Protein AF-A0A368G920-F1 (afdb_monomer_lite)

Structure (mmCIF, N/CA/C/O backbone):
data_AF-A0A368G920-F1
#
_entry.id   AF-A0A368G920-F1
#
loop_
_atom_site.group_PDB
_atom_site.id
_atom_site.type_symbol
_atom_site.label_atom_id
_atom_site.label_alt_id
_atom_site.label_comp_id
_atom_site.label_asym_id
_atom_site.label_entity_id
_atom_site.label_seq_id
_atom_site.pdbx_PDB_ins_code
_atom_site.Cartn_x
_atom_site.Cartn_y
_atom_site.Cartn_z
_atom_site.occupancy
_atom_site.B_iso_or_equiv
_atom_site.auth_seq_id
_atom_site.auth_comp_id
_atom_site.auth_asym_id
_atom_site.auth_atom_id
_atom_site.pdbx_PDB_model_num
ATOM 1 N N . MET A 1 1 ? 1.034 -0.469 33.931 1.00 54.22 1 MET A N 1
ATOM 2 C CA . MET A 1 1 ? 0.124 0.550 34.509 1.00 54.22 1 MET A CA 1
ATOM 3 C C . MET A 1 1 ? -1.352 0.290 34.197 1.00 54.22 1 MET A C 1
ATOM 5 O O . MET A 1 1 ? -2.114 0.148 35.140 1.00 54.22 1 MET A O 1
ATOM 9 N N . TYR A 1 2 ? -1.775 0.146 32.936 1.00 62.22 2 TYR A N 1
ATOM 10 C CA . TYR A 1 2 ? -3.206 0.020 32.579 1.00 62.22 2 TYR A CA 1
ATOM 11 C C . TYR A 1 2 ? -3.933 -1.225 33.123 1.00 62.22 2 TYR A C 1
ATOM 13 O O . TYR A 1 2 ? -5.030 -1.113 33.656 1.00 62.22 2 TYR A O 1
ATOM 21 N N . VAL A 1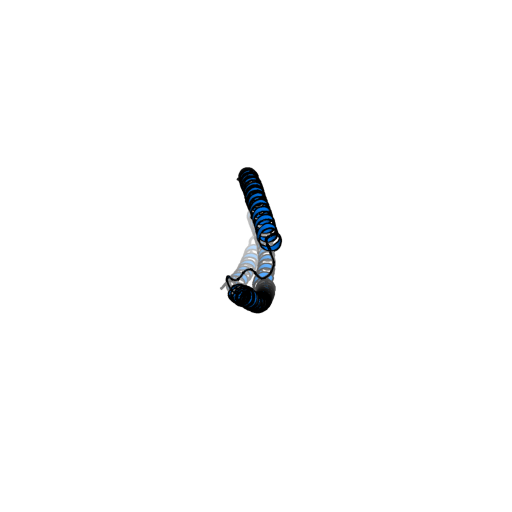 3 ? -3.306 -2.406 33.076 1.00 65.81 3 VAL A N 1
ATOM 22 C CA . VAL A 1 3 ? -3.896 -3.644 33.636 1.00 65.81 3 VAL A CA 1
ATOM 23 C C . VAL A 1 3 ? -4.128 -3.530 35.150 1.00 65.81 3 VAL A C 1
ATOM 25 O O . VAL A 1 3 ? -5.088 -4.082 35.682 1.00 65.81 3 VAL A O 1
ATOM 28 N N . ALA A 1 4 ? -3.277 -2.771 35.846 1.00 73.75 4 ALA A N 1
ATOM 29 C CA . ALA A 1 4 ? -3.444 -2.501 37.270 1.00 73.75 4 ALA A CA 1
ATOM 30 C C . ALA A 1 4 ? -4.616 -1.539 37.532 1.00 73.75 4 ALA A C 1
ATOM 32 O O . ALA A 1 4 ? -5.365 -1.752 38.480 1.00 73.75 4 ALA A O 1
ATOM 33 N N . ALA A 1 5 ? -4.824 -0.540 36.666 1.00 75.81 5 ALA A N 1
ATOM 34 C CA . ALA A 1 5 ? -5.969 0.367 36.749 1.00 75.81 5 ALA A CA 1
ATOM 35 C C . ALA A 1 5 ? -7.306 -0.362 36.522 1.00 75.81 5 ALA A C 1
ATOM 37 O O . ALA A 1 5 ? -8.241 -0.146 37.284 1.00 75.81 5 ALA A O 1
ATOM 38 N N . MET A 1 6 ? -7.376 -1.287 35.556 1.00 74.44 6 MET A N 1
ATOM 39 C CA . MET A 1 6 ? -8.576 -2.099 35.283 1.00 74.44 6 MET A CA 1
ATOM 40 C C . MET A 1 6 ? -8.953 -2.998 36.469 1.00 74.44 6 MET A C 1
ATOM 42 O O . MET A 1 6 ? -10.108 -3.062 36.890 1.00 74.44 6 MET A O 1
ATOM 46 N N . ARG A 1 7 ? -7.950 -3.674 37.050 1.00 80.62 7 ARG A N 1
ATOM 47 C CA . ARG A 1 7 ? -8.145 -4.518 38.238 1.00 80.62 7 ARG A CA 1
ATOM 48 C C . ARG A 1 7 ? -8.615 -3.701 39.434 1.00 80.62 7 ARG A C 1
ATOM 50 O O . ARG A 1 7 ? -9.492 -4.158 40.160 1.00 80.62 7 ARG A O 1
ATOM 57 N N . ARG A 1 8 ? -8.064 -2.497 39.607 1.00 84.25 8 ARG A N 1
ATOM 58 C CA . ARG A 1 8 ? -8.489 -1.565 40.651 1.00 84.25 8 ARG A CA 1
ATOM 59 C C . ARG A 1 8 ? -9.937 -1.127 40.440 1.00 84.25 8 ARG A C 1
ATOM 61 O O . ARG A 1 8 ? -10.734 -1.286 41.344 1.00 84.25 8 ARG A O 1
ATOM 68 N N . LEU A 1 9 ? -10.316 -0.742 39.222 1.00 84.56 9 LEU A N 1
ATOM 69 C CA . LEU A 1 9 ? -11.696 -0.357 38.903 1.00 84.56 9 LEU A CA 1
ATOM 70 C C . LEU A 1 9 ? -12.705 -1.490 39.144 1.00 84.56 9 LEU A C 1
ATOM 72 O O . LEU A 1 9 ? -13.804 -1.254 39.641 1.00 84.56 9 LEU A O 1
ATOM 76 N N . THR A 1 10 ? -12.329 -2.730 38.824 1.00 86.56 10 THR A N 1
ATOM 77 C CA . THR A 1 10 ? -13.165 -3.912 39.088 1.00 86.56 10 THR A CA 1
ATOM 78 C C . THR A 1 10 ? -13.333 -4.159 40.589 1.00 86.56 10 THR A C 1
ATOM 80 O O . THR A 1 10 ? -14.425 -4.509 41.044 1.00 86.56 10 THR A O 1
ATOM 83 N N . HIS A 1 11 ? -12.257 -3.977 41.356 1.00 89.94 11 HIS A N 1
ATOM 84 C CA . HIS A 1 11 ? -12.264 -4.096 42.810 1.00 89.94 11 HIS A CA 1
ATOM 85 C C . HIS A 1 11 ? -13.124 -3.002 43.456 1.00 89.94 11 HIS A C 1
ATOM 87 O O . HIS A 1 11 ? -14.075 -3.328 44.163 1.00 89.94 11 HIS A O 1
ATOM 93 N N . ASP A 1 12 ? -12.877 -1.739 43.104 1.00 90.00 12 ASP A N 1
ATOM 94 C CA . ASP A 1 12 ? -13.600 -0.569 43.606 1.00 90.00 12 ASP A CA 1
ATOM 95 C C . ASP A 1 12 ? -15.105 -0.686 43.302 1.00 90.00 12 ASP A C 1
ATOM 97 O O . ASP A 1 12 ? -15.947 -0.458 44.166 1.00 90.00 12 ASP A O 1
ATOM 101 N N . ARG A 1 13 ? -15.482 -1.143 42.096 1.00 90.19 13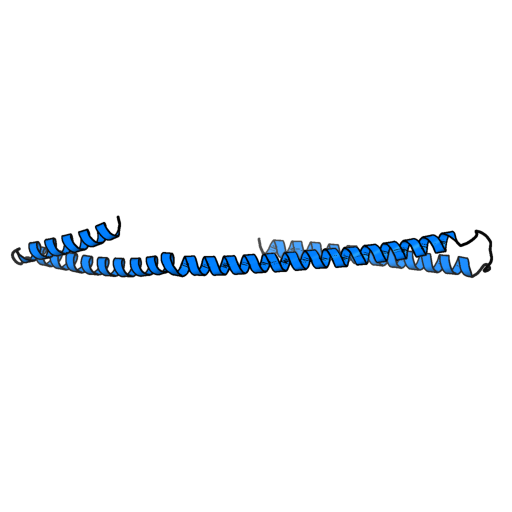 ARG A N 1
ATOM 102 C CA . ARG A 1 13 ? -16.894 -1.368 41.732 1.00 90.19 13 ARG A CA 1
ATOM 103 C C . ARG A 1 13 ? -17.558 -2.421 42.616 1.00 90.19 13 ARG A C 1
ATOM 105 O O . ARG A 1 13 ? -18.731 -2.284 42.962 1.00 90.19 13 ARG A O 1
ATOM 112 N N . ARG A 1 14 ? -16.838 -3.496 42.947 1.00 90.62 14 ARG A N 1
ATOM 113 C CA . ARG A 1 14 ? -17.353 -4.570 43.805 1.00 90.62 14 ARG A CA 1
ATOM 114 C C . ARG A 1 14 ? -17.546 -4.077 45.235 1.00 90.62 14 ARG A C 1
ATOM 116 O O . ARG A 1 14 ? -18.574 -4.386 45.830 1.00 90.62 14 ARG A O 1
ATOM 123 N N . GLU A 1 15 ? -16.598 -3.304 45.749 1.00 93.56 15 GLU A N 1
ATOM 124 C CA . GLU A 1 15 ? -16.675 -2.706 47.081 1.00 93.56 15 GLU A CA 1
ATOM 125 C C . GLU A 1 15 ? -17.844 -1.714 47.181 1.00 93.56 15 GLU A C 1
ATOM 127 O O . GLU A 1 15 ? -18.691 -1.843 48.063 1.00 93.56 15 GLU A O 1
ATOM 132 N N . ILE A 1 16 ? -17.981 -0.8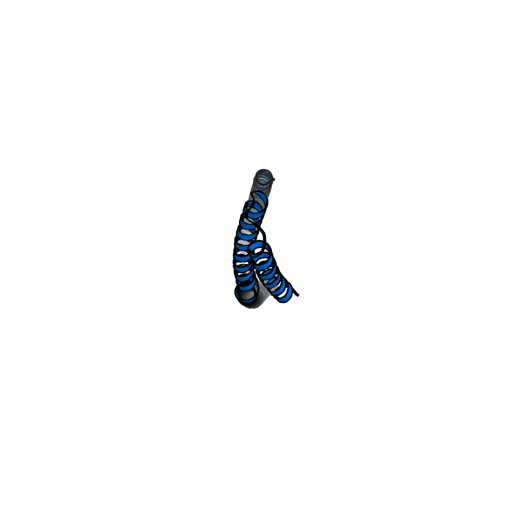11 46.205 1.00 92.06 16 ILE A N 1
ATOM 133 C CA . ILE A 1 16 ? -19.098 0.145 46.126 1.00 92.06 16 ILE A CA 1
ATOM 134 C C . ILE A 1 16 ? -20.443 -0.587 46.017 1.00 92.06 16 ILE A C 1
ATOM 136 O O . ILE A 1 16 ? -21.412 -0.208 46.671 1.00 92.06 16 ILE A O 1
ATOM 140 N N . SER A 1 17 ? -20.515 -1.672 45.239 1.00 92.88 17 SER A N 1
ATOM 141 C CA . SER A 1 17 ? -21.730 -2.490 45.140 1.00 92.88 17 SER A CA 1
ATOM 142 C C . SER A 1 17 ? -22.138 -3.095 46.483 1.00 92.88 17 SER A C 1
ATOM 144 O O . SER A 1 17 ? -23.331 -3.179 46.768 1.00 92.88 17 SER A O 1
ATOM 146 N N . GLN A 1 18 ? -21.169 -3.541 47.288 1.00 93.50 18 GLN A N 1
ATOM 147 C CA . GLN A 1 18 ? -21.422 -4.100 48.616 1.00 93.50 18 GLN A CA 1
ATOM 148 C C . GLN A 1 18 ? -21.866 -3.015 49.599 1.00 93.50 18 GLN A C 1
ATOM 150 O O . GLN A 1 18 ? -22.823 -3.226 50.339 1.00 93.50 18 GLN A O 1
ATOM 155 N N . GLN A 1 19 ? -21.231 -1.842 49.556 1.00 94.00 19 GLN A N 1
ATOM 156 C CA . GLN A 1 19 ? -21.616 -0.695 50.378 1.00 94.00 19 GLN A CA 1
ATOM 157 C C . GLN A 1 19 ? -23.044 -0.232 50.055 1.00 94.00 19 GLN A C 1
ATOM 159 O O . GLN A 1 19 ? -23.853 -0.090 50.967 1.00 94.00 19 GLN A O 1
ATOM 164 N N . ILE A 1 20 ? -23.405 -0.100 48.773 1.00 92.06 20 ILE A N 1
ATOM 165 C CA . ILE A 1 20 ? -24.766 0.277 48.350 1.00 92.06 20 ILE A CA 1
ATOM 166 C C . ILE A 1 20 ? -25.809 -0.761 48.785 1.00 92.06 20 ILE A C 1
ATOM 168 O O . ILE A 1 20 ? -26.924 -0.391 49.137 1.00 92.06 20 ILE A O 1
ATOM 172 N N . ALA A 1 21 ? -25.465 -2.052 48.786 1.00 91.56 21 ALA A N 1
ATOM 173 C CA . ALA A 1 21 ? -26.373 -3.111 49.229 1.00 91.56 21 ALA A CA 1
ATOM 174 C C . ALA A 1 21 ? -26.662 -3.082 50.742 1.00 91.56 21 ALA A C 1
ATOM 176 O O . ALA A 1 21 ? -27.643 -3.679 51.175 1.00 91.56 21 ALA A O 1
ATOM 177 N N . SER A 1 22 ? -25.817 -2.409 51.531 1.00 93.88 22 SER A N 1
ATOM 178 C CA . SER A 1 22 ? -25.992 -2.249 52.981 1.00 93.88 22 SER A CA 1
ATOM 179 C C . SER A 1 22 ? -26.804 -1.011 53.383 1.00 93.88 22 SER A C 1
ATOM 181 O O . SER A 1 22 ? -27.098 -0.841 54.563 1.00 93.88 22 SER A O 1
ATOM 183 N N . LEU A 1 23 ? -27.152 -0.147 52.422 1.00 93.62 23 LEU A N 1
ATOM 184 C CA . LEU A 1 23 ? -27.945 1.061 52.652 1.00 93.62 23 LEU A CA 1
ATOM 185 C C . LEU A 1 23 ? -29.447 0.763 52.573 1.00 93.62 23 LEU A C 1
ATOM 187 O O . LEU A 1 23 ? -29.879 -0.069 51.772 1.00 93.62 23 LEU A O 1
ATOM 191 N N . ASP A 1 24 ? -30.241 1.501 53.351 1.00 93.25 24 ASP A N 1
ATOM 192 C CA . ASP A 1 24 ? -31.702 1.441 53.283 1.00 93.25 24 ASP A CA 1
ATOM 193 C C . ASP A 1 24 ? -32.223 1.889 51.910 1.00 93.25 24 ASP A C 1
ATOM 195 O O . ASP A 1 24 ? -31.709 2.827 51.288 1.00 93.25 24 ASP A O 1
ATOM 199 N N . GLU A 1 25 ? -33.281 1.229 51.437 1.00 93.81 25 GLU A N 1
ATOM 200 C CA . GLU A 1 25 ? -33.895 1.558 50.152 1.00 93.81 25 GLU A CA 1
ATOM 201 C C . GLU A 1 25 ? -34.449 2.988 50.146 1.00 93.81 25 GLU A C 1
ATOM 203 O O . GLU A 1 25 ? -35.270 3.384 50.974 1.00 93.81 25 GLU A O 1
ATOM 208 N N . SER A 1 26 ? -34.003 3.768 49.166 1.00 95.62 26 SER A N 1
ATOM 209 C CA . SER A 1 26 ? -34.434 5.144 48.935 1.00 95.62 26 SER A CA 1
ATOM 210 C C . SER A 1 26 ? -34.307 5.492 47.454 1.00 95.62 26 SER A C 1
ATOM 212 O O . SER A 1 26 ? -33.582 4.839 46.698 1.00 95.62 26 SER A O 1
ATOM 214 N N . ALA A 1 27 ? -34.983 6.560 47.024 1.00 94.81 27 ALA A N 1
ATOM 215 C CA . ALA A 1 27 ? -34.911 7.027 45.640 1.00 94.81 27 ALA A CA 1
ATOM 216 C C . ALA A 1 27 ? -33.471 7.352 45.195 1.00 94.81 27 ALA A C 1
ATOM 218 O O . ALA A 1 27 ? -33.129 7.164 44.027 1.00 94.81 27 ALA A O 1
ATOM 219 N N . ASP A 1 28 ? -32.616 7.809 46.111 1.00 95.06 28 ASP A N 1
ATOM 220 C CA . ASP A 1 28 ? -31.220 8.120 45.801 1.00 95.06 28 ASP A CA 1
ATOM 221 C C . ASP A 1 28 ? -30.344 6.862 45.752 1.00 95.06 28 ASP A C 1
ATOM 223 O O . ASP A 1 28 ? -29.504 6.745 44.859 1.00 95.06 28 ASP A O 1
ATOM 227 N N . VAL A 1 29 ? -30.601 5.863 46.605 1.00 94.62 29 VAL A N 1
ATOM 228 C CA . VAL A 1 29 ? -29.958 4.539 46.506 1.00 94.62 29 VAL A CA 1
ATOM 229 C C . VAL A 1 29 ? -30.313 3.847 45.186 1.00 94.62 29 VAL A C 1
ATOM 231 O O . VAL A 1 29 ? -29.433 3.274 44.541 1.00 94.62 29 VAL A O 1
ATOM 234 N N . ALA A 1 30 ? -31.557 3.968 44.713 1.00 94.31 30 ALA A N 1
ATOM 235 C CA . ALA A 1 30 ? -31.958 3.457 43.402 1.00 94.31 30 ALA A CA 1
ATOM 236 C C . ALA A 1 30 ? -31.174 4.122 42.250 1.00 94.31 30 ALA A C 1
ATOM 238 O O . ALA A 1 30 ? -30.659 3.429 41.371 1.00 94.31 30 ALA A O 1
ATOM 239 N N . LYS A 1 31 ? -30.989 5.452 42.286 1.00 95.75 31 LYS A N 1
ATOM 240 C CA . LYS A 1 31 ? -30.153 6.169 41.300 1.00 95.75 31 LYS A CA 1
ATOM 241 C C . LYS A 1 31 ? -28.691 5.723 41.347 1.00 95.75 31 LYS A C 1
ATOM 243 O O . LYS A 1 31 ? -28.074 5.575 40.293 1.00 95.75 31 LYS A O 1
ATOM 248 N N . LEU A 1 32 ? -28.136 5.497 42.541 1.00 94.69 32 LEU A N 1
ATOM 249 C CA . LEU A 1 32 ? -26.762 5.012 42.705 1.00 94.69 32 LEU A CA 1
ATOM 250 C C . LEU A 1 32 ? -26.582 3.609 42.107 1.00 94.69 32 LEU A C 1
ATOM 252 O O . LEU A 1 32 ? -25.596 3.371 41.409 1.00 94.69 32 LEU A O 1
ATOM 256 N N . LYS A 1 33 ? -27.549 2.702 42.306 1.00 93.12 33 LYS A N 1
ATOM 257 C CA . LYS A 1 33 ? -27.558 1.372 41.667 1.00 93.12 33 LYS A CA 1
ATOM 258 C C . LYS A 1 33 ? -27.573 1.484 40.140 1.00 93.12 33 LYS A C 1
ATOM 260 O O . LYS A 1 33 ? -26.776 0.828 39.469 1.00 93.12 33 LYS A O 1
ATOM 265 N N . ASP A 1 34 ? -28.406 2.364 39.589 1.00 94.88 34 ASP A N 1
ATOM 266 C CA . ASP A 1 34 ? -28.466 2.619 38.145 1.00 94.88 34 ASP A CA 1
ATOM 267 C C . ASP A 1 34 ? -27.151 3.178 37.587 1.00 94.88 34 ASP A C 1
ATOM 269 O O . ASP A 1 34 ? -26.668 2.727 36.545 1.00 94.88 34 ASP A O 1
ATOM 273 N N . GLN A 1 35 ? -26.536 4.139 38.280 1.00 94.12 35 GLN A N 1
ATOM 274 C CA . GLN A 1 35 ? -25.237 4.689 37.891 1.00 94.12 35 GLN A CA 1
ATOM 275 C C . GLN A 1 35 ? -24.129 3.631 37.944 1.00 94.12 35 GLN A C 1
ATOM 277 O O . GLN A 1 35 ? -23.321 3.551 37.016 1.00 94.12 35 GLN A O 1
ATOM 282 N N . LEU A 1 36 ? -24.117 2.778 38.972 1.00 92.88 36 LEU A N 1
ATOM 283 C CA . LEU A 1 36 ? -23.157 1.682 39.100 1.00 92.88 36 LEU A CA 1
ATOM 284 C C . LEU A 1 36 ? -23.316 0.648 37.973 1.00 92.88 36 LEU A C 1
ATOM 286 O O . LEU A 1 36 ? -22.322 0.184 37.410 1.00 92.88 36 LEU A O 1
ATOM 290 N N . ASN A 1 37 ? -24.556 0.331 37.594 1.00 91.69 37 ASN A N 1
ATOM 291 C CA . ASN A 1 37 ? -24.848 -0.556 36.469 1.00 91.69 37 ASN A CA 1
ATOM 292 C C . ASN A 1 37 ? -24.353 0.033 35.141 1.00 91.69 37 ASN A C 1
ATOM 294 O O . ASN A 1 37 ? -23.694 -0.662 34.363 1.00 91.69 37 ASN A O 1
ATOM 298 N N . ARG A 1 38 ? -24.596 1.329 34.899 1.00 93.69 38 ARG A N 1
ATOM 299 C CA . ARG A 1 38 ? -24.072 2.038 33.717 1.00 93.69 38 ARG A CA 1
ATOM 300 C C . ARG A 1 38 ? -22.547 2.026 33.680 1.00 93.69 38 ARG A C 1
ATOM 302 O O . ARG A 1 38 ? -21.970 1.739 32.634 1.00 93.69 38 ARG A O 1
ATOM 309 N N . LEU A 1 39 ? -21.896 2.273 34.818 1.00 90.12 39 LEU A N 1
ATOM 310 C CA . LEU A 1 39 ? -20.440 2.187 34.942 1.00 90.12 39 LEU A CA 1
ATOM 311 C C . LEU A 1 39 ? -19.932 0.775 34.613 1.00 90.12 39 LEU A C 1
ATOM 313 O O . LEU A 1 39 ? -18.911 0.624 33.945 1.00 90.12 39 LEU A O 1
ATOM 317 N N . GLY A 1 40 ? -20.662 -0.263 35.031 1.00 89.50 40 GLY A N 1
ATOM 318 C CA . GLY A 1 40 ? -20.368 -1.647 34.672 1.00 89.50 40 GLY A CA 1
ATOM 319 C C . GLY A 1 40 ? -20.431 -1.911 33.165 1.00 89.50 40 GLY A C 1
ATOM 320 O O . GLY A 1 40 ? -19.542 -2.579 32.636 1.00 89.50 40 GLY A O 1
ATOM 321 N N . GLY A 1 41 ? -21.425 -1.342 32.478 1.00 91.56 41 GLY A N 1
ATOM 322 C CA . GLY A 1 41 ? -21.532 -1.393 31.017 1.00 91.56 41 GLY A CA 1
ATOM 323 C C . GLY A 1 41 ? -20.350 -0.715 30.321 1.00 91.56 41 GLY A C 1
ATOM 324 O O . GLY A 1 41 ? -19.673 -1.344 29.510 1.00 91.56 41 GLY A O 1
ATOM 325 N N . VAL A 1 42 ? -20.032 0.523 30.716 1.00 90.94 42 VAL A N 1
ATOM 326 C CA . VAL A 1 42 ? -18.894 1.285 30.165 1.00 90.94 42 VAL A CA 1
ATOM 327 C C . VAL A 1 42 ? -17.566 0.553 30.385 1.00 90.94 42 VAL A C 1
ATOM 329 O O . VAL A 1 42 ? -16.732 0.509 29.483 1.00 90.94 42 VAL A O 1
ATOM 332 N N . HIS A 1 43 ? -17.371 -0.068 31.552 1.00 88.81 43 HIS A N 1
ATOM 333 C CA . HIS A 1 43 ? -16.182 -0.878 31.823 1.00 88.81 43 HIS A CA 1
ATOM 334 C C . HIS A 1 43 ? -16.055 -2.056 30.847 1.00 88.81 43 HIS A C 1
ATOM 336 O O . HIS A 1 43 ? -14.977 -2.282 30.300 1.00 88.81 43 HIS A O 1
ATOM 342 N N . GLY A 1 44 ? -17.147 -2.784 30.596 1.00 90.19 44 GLY A N 1
ATOM 343 C CA . GLY A 1 44 ? -17.145 -3.905 29.652 1.00 90.19 44 GLY A CA 1
ATOM 344 C C . GLY A 1 44 ? -16.873 -3.473 28.208 1.00 90.19 44 GLY A C 1
ATOM 345 O O . GLY A 1 44 ? -16.151 -4.152 27.477 1.00 90.19 44 GLY A O 1
ATOM 346 N N . ASP A 1 45 ? -17.397 -2.321 27.791 1.00 93.25 45 ASP A N 1
ATOM 347 C CA . ASP A 1 45 ? -17.107 -1.769 26.464 1.00 93.25 45 ASP A CA 1
ATOM 348 C C . ASP A 1 45 ? -15.648 -1.314 26.341 1.00 93.25 45 ASP A C 1
ATOM 350 O O . ASP A 1 45 ? -15.018 -1.529 25.302 1.00 93.25 45 ASP A O 1
ATOM 354 N N . MET A 1 46 ? -15.078 -0.761 27.416 1.00 90.38 46 MET A N 1
ATOM 355 C CA . MET A 1 46 ? -13.665 -0.395 27.473 1.00 90.38 46 MET A CA 1
ATOM 356 C C . MET A 1 46 ? -12.750 -1.624 27.374 1.00 90.38 46 MET A C 1
ATOM 358 O O . MET A 1 46 ? -11.764 -1.575 26.640 1.00 90.38 46 MET A O 1
ATOM 362 N N . GLU A 1 47 ? -13.087 -2.741 28.031 1.00 89.62 47 GLU A N 1
ATOM 363 C CA . GLU A 1 47 ? -12.352 -4.012 27.897 1.00 89.62 47 GLU A CA 1
ATOM 364 C C . GLU A 1 47 ? -12.346 -4.512 26.449 1.00 89.62 47 GLU A C 1
ATOM 366 O O . GLU A 1 47 ? -11.283 -4.807 25.900 1.00 89.62 47 GLU A O 1
ATOM 371 N N . LYS A 1 48 ? -13.511 -4.526 25.792 1.00 94.12 48 LYS A N 1
ATOM 372 C CA . LYS A 1 48 ? -13.628 -4.943 24.384 1.00 94.12 48 LYS A CA 1
ATOM 373 C C . LYS A 1 48 ? -12.862 -4.019 23.443 1.00 94.12 48 LYS A C 1
ATOM 375 O O . LYS A 1 48 ? -12.202 -4.481 22.512 1.00 94.12 48 LYS A O 1
ATOM 380 N N . ALA A 1 49 ? -12.961 -2.706 23.648 1.00 93.62 49 ALA A N 1
ATOM 381 C CA . ALA A 1 49 ? -12.220 -1.734 22.853 1.00 93.62 49 ALA A CA 1
ATOM 382 C C . ALA A 1 49 ? -10.709 -1.935 23.021 1.00 93.62 49 ALA A C 1
ATOM 384 O O . ALA A 1 49 ? -9.971 -1.931 22.036 1.00 93.62 49 ALA A O 1
ATOM 385 N N . GLN A 1 50 ? -10.256 -2.182 24.249 1.00 91.44 50 GLN A N 1
ATOM 386 C CA . GLN A 1 50 ? -8.854 -2.436 24.540 1.00 91.44 50 GLN A CA 1
ATOM 387 C C . GLN A 1 50 ? -8.361 -3.738 23.910 1.00 91.44 50 GLN A C 1
ATOM 389 O O . GLN A 1 50 ? -7.260 -3.758 23.367 1.00 91.44 50 GLN A O 1
ATOM 394 N N . GLU A 1 51 ? -9.143 -4.814 23.959 1.00 93.62 51 GLU A N 1
ATOM 395 C CA . GLU A 1 51 ? -8.794 -6.077 23.307 1.00 93.62 51 GLU A CA 1
ATOM 396 C C . GLU A 1 51 ? -8.614 -5.888 21.796 1.00 93.62 51 GLU A C 1
ATOM 398 O O . GLU A 1 51 ? -7.595 -6.290 21.238 1.00 93.62 51 GLU A O 1
ATOM 403 N N . ARG A 1 52 ? -9.522 -5.149 21.147 1.00 96.75 52 ARG A N 1
ATOM 404 C CA . ARG A 1 52 ? -9.392 -4.800 19.723 1.00 96.75 52 ARG A CA 1
ATOM 405 C C . ARG A 1 52 ? -8.152 -3.959 19.432 1.00 96.75 52 ARG A C 1
ATOM 407 O O . ARG A 1 52 ? -7.486 -4.186 18.423 1.00 96.75 52 ARG A O 1
ATOM 414 N N . ILE A 1 53 ? -7.849 -2.974 20.282 1.00 96.06 53 ILE A N 1
ATOM 415 C CA . ILE A 1 53 ? -6.636 -2.155 20.146 1.00 96.06 53 ILE A CA 1
ATOM 416 C C . ILE A 1 53 ? -5.399 -3.039 20.289 1.00 96.06 53 ILE A C 1
ATOM 418 O O . ILE A 1 53 ? -4.490 -2.947 19.469 1.00 96.06 53 ILE A O 1
ATOM 422 N N . ARG A 1 54 ? -5.379 -3.922 21.289 1.00 95.31 54 ARG A N 1
ATOM 423 C CA . ARG A 1 54 ? -4.284 -4.861 21.521 1.00 95.31 54 ARG A CA 1
ATOM 424 C C . ARG A 1 54 ? -4.069 -5.760 20.311 1.00 95.31 54 ARG A C 1
ATOM 426 O O . ARG A 1 54 ? -2.950 -5.830 19.829 1.00 95.31 54 ARG A O 1
ATOM 433 N N . ASP A 1 55 ? -5.116 -6.383 19.778 1.00 97.69 55 ASP A N 1
ATOM 434 C CA . ASP A 1 55 ? -5.000 -7.231 18.588 1.00 97.69 55 ASP A CA 1
ATOM 435 C C . ASP A 1 55 ? -4.459 -6.456 17.380 1.00 97.69 55 ASP A C 1
ATOM 437 O O . ASP A 1 55 ? -3.589 -6.945 16.655 1.00 97.69 55 ASP A O 1
ATOM 441 N N . LYS A 1 56 ? -4.915 -5.214 17.184 1.00 97.81 56 LYS A N 1
ATOM 442 C CA . LYS A 1 56 ? -4.388 -4.352 16.122 1.00 97.81 56 LYS A CA 1
ATOM 443 C C . LYS A 1 56 ? -2.907 -4.027 16.319 1.00 97.81 56 LYS A C 1
ATOM 445 O O . LYS A 1 56 ? -2.149 -4.105 15.359 1.00 97.81 56 LYS A O 1
ATOM 450 N N . VAL A 1 57 ? -2.494 -3.682 17.535 1.00 97.25 57 VAL A N 1
ATOM 451 C CA . VAL A 1 57 ? -1.125 -3.240 17.850 1.00 97.25 57 VAL A CA 1
ATOM 452 C C . VAL A 1 57 ? -0.135 -4.398 17.932 1.00 97.25 57 VAL A C 1
ATOM 454 O O . VAL A 1 57 ? 0.974 -4.283 17.424 1.00 97.25 57 VAL A O 1
ATOM 457 N N . GLU A 1 58 ? -0.516 -5.511 18.552 1.00 96.12 58 GLU A N 1
ATOM 458 C CA . GLU A 1 58 ? 0.383 -6.638 18.818 1.00 96.12 58 GLU A CA 1
ATOM 459 C C . GLU A 1 58 ? 0.419 -7.651 17.669 1.00 96.12 58 GLU A C 1
ATOM 461 O O . GLU A 1 58 ? 1.405 -8.372 17.532 1.00 96.12 58 GLU A O 1
ATOM 466 N N . LYS A 1 59 ? -0.631 -7.724 16.837 1.00 96.25 59 LYS A N 1
ATOM 467 C CA . LYS A 1 59 ? -0.721 -8.724 15.759 1.00 96.25 59 LYS A CA 1
ATOM 468 C C . LYS A 1 59 ? -0.807 -8.088 14.381 1.00 96.25 59 LYS A C 1
ATOM 470 O O . LYS A 1 59 ? 0.026 -8.379 13.527 1.00 96.25 59 LYS A O 1
ATOM 475 N N . GLN A 1 60 ? -1.810 -7.237 14.156 1.00 97.69 60 GLN A N 1
ATOM 476 C CA . GLN A 1 60 ? -2.108 -6.743 12.810 1.00 97.69 60 GLN A CA 1
ATOM 477 C C . GLN A 1 60 ? -1.010 -5.808 12.284 1.00 97.69 60 GLN A C 1
ATOM 479 O O . GLN A 1 60 ? -0.445 -6.074 11.230 1.00 97.69 60 GLN A O 1
ATOM 484 N N . ILE A 1 61 ? -0.654 -4.764 13.039 1.00 96.94 61 ILE A N 1
ATOM 485 C CA . ILE A 1 61 ? 0.353 -3.775 12.630 1.00 96.94 61 ILE A CA 1
ATOM 486 C C . ILE A 1 61 ? 1.717 -4.426 12.342 1.00 96.94 61 ILE A C 1
ATOM 488 O O . ILE A 1 61 ? 2.262 -4.165 11.270 1.00 96.94 61 ILE A O 1
ATOM 492 N N . PRO A 1 62 ? 2.278 -5.291 13.214 1.00 97.94 62 PRO A N 1
ATOM 493 C CA . PRO A 1 62 ? 3.553 -5.946 12.930 1.00 97.94 62 PRO A CA 1
ATOM 494 C C . PRO A 1 62 ? 3.505 -6.819 11.676 1.00 97.94 62 PRO A C 1
ATOM 496 O O . PRO A 1 62 ? 4.445 -6.811 10.883 1.00 97.94 62 PRO A O 1
ATOM 499 N N . LYS A 1 63 ? 2.404 -7.552 11.471 1.00 97.88 63 LYS A N 1
ATOM 500 C CA . LYS A 1 63 ? 2.214 -8.380 10.279 1.00 97.88 63 LYS A CA 1
ATOM 501 C C . LYS A 1 63 ? 2.181 -7.523 9.012 1.00 97.88 63 LYS A C 1
ATOM 503 O O . LYS A 1 63 ? 2.947 -7.788 8.089 1.00 97.88 63 LYS A O 1
ATOM 508 N N . ASP A 1 64 ? 1.349 -6.486 8.997 1.00 97.94 64 ASP A N 1
ATOM 509 C CA . ASP A 1 64 ? 1.188 -5.598 7.844 1.00 97.94 64 ASP A CA 1
ATOM 510 C C . ASP A 1 64 ? 2.504 -4.866 7.524 1.00 97.94 64 ASP A C 1
ATOM 512 O O . ASP A 1 64 ? 2.883 -4.737 6.359 1.00 97.94 64 ASP A O 1
ATOM 516 N N . LEU A 1 65 ? 3.252 -4.444 8.553 1.00 97.62 65 LEU A N 1
ATOM 517 C CA . LEU A 1 65 ? 4.561 -3.810 8.395 1.00 97.62 65 LEU A CA 1
ATOM 518 C C . LEU A 1 65 ? 5.590 -4.769 7.782 1.00 97.62 65 LEU A C 1
ATOM 520 O O . LEU A 1 65 ? 6.314 -4.382 6.866 1.00 97.62 65 LEU A O 1
ATOM 524 N N . ASN A 1 66 ? 5.631 -6.020 8.246 1.00 97.75 66 ASN A N 1
ATOM 525 C CA . ASN A 1 66 ? 6.525 -7.038 7.694 1.00 97.75 66 ASN A CA 1
ATOM 526 C C . ASN A 1 66 ? 6.189 -7.348 6.229 1.00 97.75 66 ASN A C 1
ATOM 528 O O . ASN A 1 66 ? 7.090 -7.442 5.395 1.00 97.75 66 ASN A O 1
ATOM 532 N N . GLU A 1 67 ? 4.902 -7.461 5.890 1.00 98.12 67 GLU A N 1
ATOM 533 C CA . GLU A 1 67 ? 4.459 -7.668 4.508 1.00 98.12 67 GLU A CA 1
ATOM 534 C C . GLU A 1 67 ? 4.828 -6.485 3.603 1.00 98.12 67 GLU A C 1
ATOM 536 O O . GLU A 1 67 ? 5.306 -6.686 2.483 1.00 98.12 67 GLU A O 1
ATOM 541 N N . LEU A 1 68 ? 4.635 -5.250 4.075 1.00 98.19 68 LEU A N 1
ATOM 542 C CA . LEU A 1 68 ? 5.031 -4.046 3.343 1.00 98.19 68 LEU A CA 1
ATOM 543 C C . LEU A 1 68 ? 6.549 -3.961 3.163 1.00 98.19 68 LEU A C 1
ATOM 545 O O . LEU A 1 68 ? 7.001 -3.659 2.059 1.00 98.19 68 LEU A O 1
ATOM 549 N N . SER A 1 69 ? 7.330 -4.276 4.200 1.00 97.94 69 SER A N 1
ATOM 550 C CA . SER A 1 69 ? 8.794 -4.313 4.124 1.00 97.94 69 SER A CA 1
ATOM 551 C C . SER A 1 69 ? 9.264 -5.315 3.071 1.00 97.94 69 SER A C 1
ATOM 553 O O . SER A 1 69 ? 10.040 -4.958 2.188 1.00 97.94 69 SER A O 1
ATOM 555 N N . ALA A 1 70 ? 8.723 -6.537 3.087 1.00 98.12 70 ALA A N 1
ATOM 556 C CA . ALA A 1 70 ? 9.071 -7.568 2.112 1.00 98.12 70 ALA A CA 1
ATOM 557 C C . ALA A 1 70 ? 8.712 -7.157 0.672 1.00 98.12 70 ALA A C 1
ATOM 559 O O . ALA A 1 70 ? 9.491 -7.375 -0.258 1.00 98.12 70 ALA A O 1
ATOM 560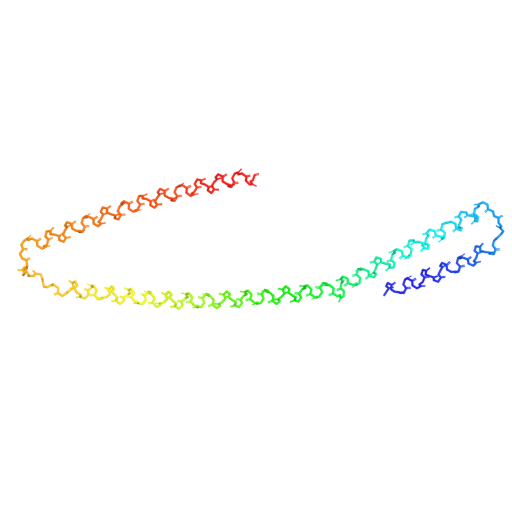 N N . LYS A 1 71 ? 7.547 -6.522 0.471 1.00 98.25 71 LYS A N 1
ATOM 561 C CA . LYS A 1 71 ? 7.156 -5.977 -0.840 1.00 98.25 71 LYS A CA 1
ATOM 562 C C . LYS A 1 71 ? 8.105 -4.870 -1.297 1.00 98.25 71 LYS A C 1
ATOM 564 O O . LYS A 1 71 ? 8.496 -4.862 -2.462 1.00 98.25 71 LYS A O 1
ATOM 569 N N . ALA A 1 72 ? 8.494 -3.965 -0.401 1.00 98.00 72 ALA A N 1
ATOM 570 C CA . ALA A 1 72 ? 9.424 -2.883 -0.711 1.00 98.00 72 ALA A CA 1
ATOM 571 C C . ALA A 1 72 ? 10.824 -3.410 -1.066 1.00 98.00 72 ALA A C 1
ATOM 573 O O . ALA A 1 72 ? 11.420 -2.942 -2.036 1.00 98.00 72 ALA A O 1
ATOM 574 N N . ASP A 1 73 ? 11.327 -4.406 -0.333 1.00 98.12 73 ASP A N 1
ATOM 575 C CA . ASP A 1 73 ? 12.606 -5.062 -0.628 1.00 98.12 73 ASP A CA 1
ATOM 576 C C . ASP A 1 73 ? 12.580 -5.760 -1.993 1.00 98.12 73 ASP A C 1
ATOM 578 O O . ASP A 1 73 ? 13.512 -5.608 -2.783 1.00 98.12 73 ASP A O 1
ATOM 582 N N . ASN A 1 74 ? 11.486 -6.456 -2.313 1.00 98.19 74 ASN A N 1
ATOM 583 C CA . ASN A 1 74 ? 11.312 -7.104 -3.611 1.00 98.19 74 ASN A CA 1
ATOM 584 C C . ASN A 1 74 ? 11.291 -6.079 -4.759 1.00 98.19 74 ASN A C 1
ATOM 586 O O . ASN A 1 74 ? 12.032 -6.226 -5.728 1.00 98.19 74 ASN A O 1
ATOM 590 N N . ILE A 1 75 ? 10.510 -5.000 -4.631 1.00 98.06 75 ILE A N 1
ATOM 591 C CA . ILE A 1 75 ? 10.461 -3.928 -5.640 1.00 98.06 75 ILE A CA 1
ATOM 592 C C . ILE A 1 75 ? 11.847 -3.311 -5.840 1.00 98.06 75 ILE A C 1
ATOM 594 O O . ILE A 1 75 ? 12.277 -3.130 -6.977 1.00 98.06 75 ILE A O 1
ATOM 598 N N . ARG A 1 76 ? 12.569 -3.027 -4.750 1.00 98.25 76 ARG A N 1
ATOM 599 C CA . ARG A 1 76 ? 13.934 -2.490 -4.816 1.00 98.25 76 ARG A CA 1
ATOM 600 C C . ARG A 1 76 ? 14.860 -3.431 -5.582 1.00 98.25 76 ARG A C 1
ATOM 602 O O . ARG A 1 76 ? 15.582 -2.985 -6.467 1.00 98.25 76 ARG A O 1
ATOM 609 N N . HIS A 1 77 ? 14.812 -4.726 -5.275 1.00 98.19 77 HIS A N 1
ATOM 610 C CA . HIS A 1 77 ? 15.637 -5.725 -5.947 1.00 98.19 77 HIS A CA 1
ATOM 611 C C . HIS A 1 77 ? 15.312 -5.834 -7.444 1.00 98.19 77 HIS A C 1
ATOM 613 O O . HIS A 1 77 ? 16.222 -5.819 -8.270 1.00 98.19 77 HIS A O 1
ATOM 619 N N . GLN A 1 78 ? 14.025 -5.868 -7.806 1.00 98.19 78 GLN A N 1
ATOM 620 C CA . GLN A 1 78 ? 13.594 -5.898 -9.207 1.00 98.19 78 GLN A CA 1
ATOM 621 C C . GLN A 1 78 ? 14.020 -4.648 -9.978 1.00 98.19 78 GLN A C 1
ATOM 623 O O . GLN A 1 78 ? 14.412 -4.752 -11.138 1.00 98.19 78 GLN A O 1
ATOM 628 N N . LEU A 1 79 ? 13.934 -3.467 -9.359 1.00 97.81 79 LEU A N 1
ATOM 629 C CA . LEU A 1 79 ? 14.357 -2.220 -9.992 1.00 97.81 79 LEU A CA 1
ATOM 630 C C . LEU A 1 79 ? 15.862 -2.199 -10.231 1.00 97.81 79 LEU A C 1
ATOM 632 O O . LEU A 1 79 ? 16.264 -1.899 -11.348 1.00 97.81 79 LEU A O 1
ATOM 636 N N . ASN A 1 80 ? 16.667 -2.580 -9.237 1.00 97.81 80 ASN A N 1
ATOM 637 C CA . ASN A 1 80 ? 18.117 -2.668 -9.403 1.00 97.81 80 ASN A CA 1
ATOM 638 C C . ASN A 1 80 ? 18.478 -3.630 -10.540 1.00 97.81 80 ASN A C 1
ATOM 640 O O . ASN A 1 80 ? 19.157 -3.230 -11.473 1.00 97.81 80 ASN A O 1
ATOM 644 N N . ALA A 1 81 ? 17.904 -4.838 -10.552 1.00 97.94 81 ALA A N 1
ATOM 645 C CA . ALA A 1 81 ? 18.155 -5.806 -11.620 1.00 97.94 81 ALA A CA 1
ATOM 646 C C . ALA A 1 81 ? 17.760 -5.285 -13.016 1.00 97.94 81 ALA A C 1
ATOM 648 O O . ALA A 1 81 ? 18.420 -5.587 -14.008 1.00 97.94 81 ALA A O 1
ATOM 649 N N . ARG A 1 82 ? 16.676 -4.504 -13.118 1.00 98.00 82 ARG A N 1
ATOM 650 C CA . ARG A 1 82 ? 16.265 -3.879 -14.386 1.00 98.00 82 ARG A CA 1
ATOM 651 C C . ARG A 1 82 ? 17.187 -2.738 -14.804 1.00 98.00 82 ARG A C 1
ATOM 653 O O . ARG A 1 82 ? 17.411 -2.588 -15.999 1.00 98.00 82 ARG A O 1
ATOM 660 N N . ILE A 1 83 ? 17.670 -1.943 -13.852 1.00 98.00 83 ILE A N 1
ATOM 661 C CA . ILE A 1 83 ? 18.619 -0.856 -14.108 1.00 98.00 83 ILE A CA 1
ATOM 662 C C . ILE A 1 83 ? 19.942 -1.439 -14.590 1.00 98.00 83 ILE A C 1
ATOM 664 O O . ILE A 1 83 ? 20.391 -1.046 -15.659 1.00 98.00 83 ILE A O 1
ATOM 668 N N . ASP A 1 84 ? 20.491 -2.422 -13.875 1.00 97.38 84 ASP A N 1
ATOM 669 C CA . ASP A 1 84 ? 21.757 -3.074 -14.229 1.00 97.38 84 ASP A CA 1
ATOM 670 C C . ASP A 1 84 ? 21.688 -3.665 -15.646 1.00 97.38 84 ASP A C 1
ATOM 672 O O . ASP A 1 84 ? 22.590 -3.485 -16.462 1.00 97.38 84 ASP A O 1
ATOM 676 N N . LYS A 1 85 ? 20.563 -4.315 -15.976 1.00 98.00 85 LYS A N 1
ATOM 677 C CA . LYS A 1 85 ? 20.331 -4.875 -17.308 1.00 98.00 85 LYS A CA 1
ATOM 678 C C . LYS A 1 85 ? 20.228 -3.801 -18.399 1.00 98.00 85 LYS A C 1
ATOM 680 O O . LYS A 1 85 ? 20.831 -3.953 -19.455 1.00 98.00 85 LYS A O 1
ATOM 685 N N . GLU A 1 86 ? 19.452 -2.738 -18.180 1.00 97.75 86 GLU A N 1
ATOM 686 C CA . GLU A 1 86 ? 19.335 -1.644 -19.158 1.00 97.75 86 GLU A CA 1
ATOM 687 C C . GLU A 1 86 ? 20.679 -0.922 -19.332 1.00 97.75 86 GLU A C 1
ATOM 689 O O . GLU A 1 86 ? 21.025 -0.544 -20.447 1.00 97.75 86 GLU A O 1
ATOM 694 N N . GLU A 1 87 ? 21.452 -0.748 -18.257 1.00 97.75 87 GLU A N 1
ATOM 695 C CA . GLU A 1 87 ? 22.794 -0.166 -18.313 1.00 97.75 87 GLU A CA 1
ATOM 696 C C . GLU A 1 87 ? 23.723 -1.007 -19.196 1.00 97.75 87 GLU A C 1
ATOM 698 O O . GLU A 1 87 ? 24.377 -0.461 -20.088 1.00 97.75 87 GLU A O 1
ATOM 703 N N . GLU A 1 88 ? 23.724 -2.331 -19.021 1.00 97.56 88 GLU A N 1
ATOM 704 C CA . GLU A 1 88 ? 24.496 -3.255 -19.856 1.00 97.56 88 GLU A CA 1
ATOM 705 C C . GLU A 1 88 ? 24.052 -3.212 -21.329 1.00 97.56 88 GLU A C 1
ATOM 707 O O . GLU A 1 88 ? 24.884 -3.044 -22.227 1.00 97.56 88 GLU A O 1
ATOM 712 N N . GLU A 1 89 ? 22.744 -3.292 -21.599 1.00 97.50 89 GLU A N 1
ATOM 713 C CA . GLU A 1 89 ? 22.195 -3.233 -22.962 1.00 97.50 89 GLU A CA 1
ATOM 714 C C . GLU A 1 89 ? 22.531 -1.902 -23.654 1.00 97.50 89 GLU A C 1
ATOM 716 O O . GLU A 1 89 ? 22.925 -1.875 -24.825 1.00 97.50 89 GLU A O 1
ATOM 721 N N . ARG A 1 90 ? 22.439 -0.781 -22.927 1.00 97.25 90 ARG A N 1
ATOM 722 C CA . ARG A 1 90 ? 22.801 0.548 -23.439 1.00 97.25 90 ARG A CA 1
ATOM 723 C C . ARG A 1 90 ? 24.288 0.671 -23.702 1.00 97.25 90 ARG A C 1
ATOM 725 O O . ARG A 1 90 ? 24.663 1.244 -24.724 1.00 97.25 90 ARG A O 1
ATOM 732 N N . PHE A 1 91 ? 25.124 0.145 -22.812 1.00 98.06 91 PHE A N 1
ATOM 733 C CA . PHE A 1 91 ? 26.569 0.142 -22.995 1.00 98.06 91 PHE A CA 1
ATOM 734 C C . PHE A 1 91 ? 26.962 -0.612 -24.272 1.00 98.06 91 PHE A C 1
ATOM 736 O O . PHE A 1 91 ? 27.726 -0.084 -25.085 1.00 98.06 91 PHE A O 1
ATOM 743 N N . LEU A 1 92 ? 26.388 -1.799 -24.495 1.00 96.75 92 LEU A N 1
ATOM 744 C CA . LEU A 1 92 ? 26.623 -2.590 -25.705 1.00 96.75 92 LEU A CA 1
ATOM 745 C C . LEU A 1 92 ? 26.151 -1.861 -26.968 1.00 96.75 92 LEU A C 1
ATOM 747 O O . LEU A 1 92 ? 26.929 -1.719 -27.909 1.00 96.75 92 LEU A O 1
ATOM 751 N N . ALA A 1 93 ? 24.935 -1.310 -26.969 1.00 96.88 93 ALA A N 1
ATOM 752 C CA . ALA A 1 93 ? 24.411 -0.568 -28.117 1.00 96.88 93 ALA A CA 1
ATOM 753 C C . ALA A 1 93 ? 25.260 0.671 -28.459 1.00 96.88 93 ALA A C 1
ATOM 755 O O . ALA A 1 93 ? 25.501 0.968 -29.630 1.00 96.88 93 ALA A O 1
ATOM 756 N N . ILE A 1 94 ? 25.744 1.399 -27.444 1.00 97.50 94 ILE A N 1
ATOM 757 C CA . ILE A 1 94 ? 26.652 2.538 -27.643 1.00 97.50 94 ILE A CA 1
ATOM 758 C C . ILE A 1 94 ? 27.967 2.066 -28.259 1.00 97.50 94 ILE A C 1
ATOM 760 O O . ILE A 1 94 ? 28.459 2.702 -29.191 1.00 97.50 94 ILE A O 1
ATOM 764 N N . LYS A 1 95 ? 28.527 0.958 -27.767 1.00 97.12 95 LYS A N 1
ATOM 765 C CA . LYS A 1 95 ? 29.765 0.392 -28.302 1.00 97.12 95 LYS A CA 1
ATOM 766 C C . LYS A 1 95 ? 29.606 -0.016 -29.770 1.00 97.12 95 LYS A C 1
ATOM 768 O O . LYS A 1 95 ? 30.426 0.378 -30.595 1.00 97.12 95 LYS A O 1
ATOM 773 N N . GLU A 1 96 ? 28.526 -0.712 -30.118 1.00 95.69 96 GLU A N 1
ATOM 774 C CA . GLU A 1 96 ? 28.218 -1.091 -31.504 1.00 95.69 96 GLU A CA 1
ATOM 775 C C . GLU A 1 96 ? 28.063 0.135 -32.416 1.00 95.69 96 GLU A C 1
ATOM 777 O O . GLU A 1 96 ? 28.610 0.173 -33.521 1.00 95.69 96 GLU A O 1
ATOM 782 N N . LEU A 1 97 ? 27.374 1.180 -31.945 1.00 96.38 97 LEU A N 1
ATOM 783 C CA . LEU A 1 97 ? 27.239 2.440 -32.679 1.00 96.38 97 LEU A CA 1
ATOM 784 C C . LEU A 1 97 ? 28.589 3.137 -32.886 1.00 96.38 97 LEU A C 1
ATOM 786 O O . LEU A 1 97 ? 28.845 3.666 -33.970 1.00 96.38 97 LEU A O 1
ATOM 790 N N . GLN A 1 98 ? 29.458 3.139 -31.873 1.00 94.88 98 GLN A N 1
ATOM 791 C CA . GLN A 1 98 ? 30.806 3.698 -31.975 1.00 94.88 98 GLN A CA 1
ATOM 792 C C . GLN A 1 98 ? 31.660 2.926 -32.986 1.00 94.88 98 GLN A C 1
ATOM 794 O O . GLN A 1 98 ? 32.326 3.549 -33.814 1.00 94.88 98 GLN A O 1
ATOM 799 N N . GLU A 1 99 ? 31.610 1.594 -32.969 1.00 94.44 99 GLU A N 1
ATOM 800 C CA . GLU A 1 99 ? 32.311 0.742 -33.934 1.00 94.44 99 GLU A CA 1
ATOM 801 C C . GLU A 1 99 ? 31.805 0.982 -35.365 1.00 94.44 99 GLU A C 1
ATOM 803 O O . GLU A 1 99 ? 32.605 1.193 -36.281 1.00 94.44 99 GLU A O 1
ATOM 808 N N . ALA A 1 100 ? 30.484 1.042 -35.567 1.00 93.06 100 ALA A N 1
ATOM 809 C CA . ALA A 1 100 ? 29.885 1.353 -36.865 1.00 93.06 100 ALA A CA 1
ATOM 810 C C . ALA A 1 100 ? 30.290 2.750 -37.368 1.00 93.06 100 ALA A C 1
ATOM 812 O O . ALA A 1 100 ? 30.621 2.929 -38.544 1.00 93.06 100 ALA A O 1
ATOM 813 N N . PHE A 1 101 ? 30.319 3.744 -36.476 1.00 91.25 101 PHE A N 1
ATOM 814 C CA . PHE A 1 101 ? 30.751 5.099 -36.808 1.00 91.25 101 PHE A CA 1
ATOM 815 C C . PHE A 1 101 ? 32.235 5.157 -37.197 1.00 91.25 101 PHE A C 1
ATOM 817 O O . PHE A 1 101 ? 32.581 5.780 -38.203 1.00 91.25 101 PHE A O 1
ATOM 824 N N . GLN A 1 102 ? 33.111 4.459 -36.469 1.00 91.19 102 GLN A N 1
ATOM 825 C CA . GLN A 1 102 ? 34.532 4.357 -36.816 1.00 91.19 102 GLN A CA 1
ATOM 826 C C . GLN A 1 102 ? 34.745 3.675 -38.176 1.00 91.19 102 GLN A C 1
ATOM 828 O O . GLN A 1 102 ? 35.570 4.133 -38.969 1.00 91.19 102 GLN A O 1
ATOM 833 N N . GLN A 1 103 ? 33.980 2.624 -38.491 1.00 87.12 103 GLN A N 1
ATOM 834 C CA . GLN A 1 103 ? 34.025 1.971 -39.805 1.00 87.12 103 GLN A CA 1
ATOM 835 C C . GLN A 1 103 ? 33.580 2.903 -40.943 1.00 87.12 103 GLN A C 1
ATOM 837 O O . GLN A 1 103 ? 34.155 2.879 -42.033 1.00 87.12 103 GLN A O 1
ATOM 842 N N . LEU A 1 104 ? 32.574 3.749 -40.713 1.00 87.94 104 LEU A N 1
ATOM 843 C CA . LEU A 1 104 ? 32.163 4.761 -41.689 1.00 87.94 104 LEU A CA 1
ATOM 844 C C . LEU A 1 104 ? 33.243 5.834 -41.880 1.00 87.94 104 LEU A C 1
ATOM 846 O O . LEU A 1 104 ? 33.545 6.201 -43.018 1.00 87.94 104 LEU A O 1
ATOM 850 N N . GLN A 1 105 ? 33.871 6.299 -40.797 1.00 84.50 105 GLN A N 1
ATOM 851 C CA . GLN A 1 105 ? 34.963 7.272 -40.873 1.00 84.50 105 GLN A CA 1
ATOM 852 C C . GLN A 1 105 ? 36.189 6.720 -41.613 1.00 84.50 105 GLN A C 1
ATOM 854 O O . GLN A 1 105 ? 36.743 7.412 -42.473 1.00 84.50 105 GLN A O 1
ATOM 859 N N . SER A 1 106 ? 36.592 5.475 -41.350 1.00 79.31 106 SER A N 1
ATOM 860 C CA . SER A 1 106 ? 37.721 4.839 -42.045 1.00 79.31 106 SER A CA 1
ATOM 861 C C . SER A 1 106 ? 37.438 4.626 -43.536 1.00 79.31 106 SER A C 1
ATOM 863 O O . SER A 1 106 ? 38.296 4.893 -44.378 1.00 79.31 106 SER A O 1
ATOM 865 N N . ARG A 1 107 ? 36.204 4.260 -43.905 1.00 75.56 107 ARG A N 1
ATOM 866 C CA . ARG A 1 107 ? 35.772 4.215 -45.314 1.00 75.56 107 ARG A CA 1
ATOM 867 C C . ARG A 1 107 ? 35.804 5.592 -45.977 1.00 75.56 107 ARG A C 1
ATOM 869 O O . ARG A 1 107 ? 36.263 5.701 -47.108 1.00 75.56 107 ARG A O 1
ATOM 876 N N . SER A 1 108 ? 35.373 6.645 -45.281 1.00 60.38 108 SER A N 1
ATOM 877 C CA . SER A 1 108 ? 35.382 8.014 -45.821 1.00 60.38 108 SER A CA 1
ATOM 878 C C . SER A 1 108 ? 36.792 8.580 -46.042 1.00 60.38 108 SER A C 1
ATOM 880 O O . SER A 1 108 ? 37.007 9.337 -46.983 1.00 60.38 108 SER A O 1
ATOM 882 N N . SER A 1 109 ? 37.766 8.162 -45.229 1.00 56.72 109 SER A N 1
ATOM 883 C CA . SER A 1 109 ? 39.182 8.547 -45.348 1.00 56.72 109 SER A CA 1
ATOM 884 C C . SER A 1 109 ? 39.974 7.681 -46.337 1.00 56.72 109 SER A C 1
ATOM 886 O O . SER A 1 109 ? 41.099 8.026 -46.686 1.00 56.72 109 SER A O 1
ATOM 888 N N . SER A 1 110 ? 39.371 6.596 -46.838 1.00 51.12 110 SER A N 1
ATOM 889 C CA . SER A 1 110 ? 39.943 5.716 -47.867 1.00 51.12 110 SER A CA 1
ATOM 890 C C . SER A 1 110 ? 39.580 6.134 -49.298 1.00 51.12 110 SER A C 1
ATOM 892 O O . SER A 1 110 ? 40.010 5.480 -50.245 1.00 51.12 110 SER A O 1
ATOM 894 N N . PHE A 1 111 ? 38.802 7.208 -49.484 1.00 49.34 111 PHE A N 1
ATOM 895 C CA . PHE A 1 111 ? 38.606 7.802 -50.804 1.00 49.34 111 PHE A CA 1
ATOM 896 C C . PHE A 1 111 ? 39.810 8.694 -51.126 1.00 49.34 111 PHE A C 1
ATOM 898 O O . PHE A 1 111 ? 39.950 9.759 -50.516 1.00 49.34 111 PHE A O 1
ATOM 905 N N . PRO A 1 112 ? 40.687 8.318 -52.076 1.00 46.00 112 PRO A N 1
ATOM 906 C CA . PRO A 1 112 ? 41.631 9.282 -52.608 1.00 46.00 112 PRO A CA 1
ATOM 907 C C . PRO A 1 112 ? 40.823 10.424 -53.232 1.00 46.00 112 PRO A C 1
ATOM 909 O O . PRO A 1 112 ? 39.780 10.196 -53.844 1.00 46.00 112 PRO A O 1
ATOM 912 N N . ALA A 1 113 ? 41.319 11.654 -53.113 1.00 51.88 113 ALA A N 1
ATOM 913 C CA . ALA A 1 113 ? 40.786 12.840 -53.787 1.00 51.88 113 ALA A CA 1
ATOM 914 C C . ALA A 1 113 ? 40.939 12.775 -55.326 1.00 51.88 113 ALA A C 1
ATOM 916 O O . ALA A 1 113 ? 41.107 13.802 -55.978 1.00 51.88 113 ALA A O 1
ATOM 917 N N . ASN A 1 114 ? 40.928 11.572 -55.904 1.00 45.25 114 ASN A N 1
ATOM 918 C CA . ASN A 1 114 ? 41.161 11.323 -57.308 1.00 45.25 114 ASN A CA 1
ATOM 919 C C . ASN A 1 114 ? 39.933 10.658 -57.934 1.00 45.25 114 ASN A C 1
ATOM 921 O O . ASN A 1 114 ? 39.442 9.618 -57.495 1.00 45.25 114 ASN A O 1
ATOM 925 N N . ASP A 1 115 ? 39.443 11.341 -58.953 1.00 50.31 115 ASP A N 1
ATOM 926 C CA . ASP A 1 115 ? 38.200 11.168 -59.686 1.00 50.31 115 ASP A CA 1
ATOM 927 C C . ASP A 1 115 ? 38.143 9.812 -60.421 1.00 50.31 115 ASP A C 1
ATOM 929 O O . ASP A 1 115 ? 38.504 9.713 -61.591 1.00 50.31 115 ASP A O 1
ATOM 933 N N . GLN A 1 116 ? 37.741 8.733 -59.732 1.00 52.19 116 GLN A N 1
ATOM 934 C CA . GLN A 1 116 ? 37.655 7.389 -60.339 1.00 52.19 116 GLN A CA 1
ATOM 935 C C . GLN A 1 116 ? 36.223 6.910 -60.637 1.00 52.19 116 GLN A C 1
ATOM 937 O O . GLN A 1 116 ? 36.033 5.856 -61.237 1.00 52.19 116 GLN A O 1
ATOM 942 N N . PHE A 1 117 ? 35.204 7.700 -60.302 1.00 48.34 117 PHE A N 1
ATOM 943 C CA . PHE A 1 117 ? 33.836 7.478 -60.771 1.00 48.34 117 PHE A CA 1
ATOM 944 C C . PHE A 1 117 ? 33.272 8.824 -61.193 1.00 48.34 117 PHE A C 1
ATOM 946 O O . PHE A 1 117 ? 32.961 9.645 -60.336 1.00 48.34 117 PHE A O 1
ATOM 953 N N . GLY A 1 118 ? 33.206 9.028 -62.513 1.00 51.00 118 GLY A N 1
ATOM 954 C CA . GLY A 1 118 ? 32.991 10.316 -63.168 1.00 51.00 118 GLY A CA 1
ATOM 955 C C . GLY A 1 118 ? 31.756 11.119 -62.721 1.00 51.00 118 GLY A C 1
ATOM 956 O O . GLY A 1 118 ? 31.014 10.715 -61.822 1.00 51.00 118 GLY A O 1
ATOM 957 N N . PRO A 1 119 ? 31.481 12.261 -63.379 1.00 48.81 119 PRO A N 1
ATOM 958 C CA . PRO A 1 119 ? 30.722 13.404 -62.842 1.00 48.81 119 PRO A CA 1
ATOM 959 C C . PRO A 1 119 ? 29.289 13.142 -62.320 1.00 48.81 119 PRO A C 1
ATOM 961 O O . PRO A 1 119 ? 28.682 14.039 -61.740 1.00 48.81 119 PRO A O 1
ATOM 964 N N . GLY A 1 120 ? 28.741 11.932 -62.466 1.00 53.12 120 GLY A N 1
ATOM 965 C CA . GLY A 1 120 ? 27.453 11.517 -61.906 1.00 53.12 120 GLY A CA 1
ATOM 966 C C . GLY A 1 120 ? 27.471 11.085 -60.430 1.00 53.12 120 GLY A C 1
ATOM 967 O O . GLY A 1 120 ? 26.487 11.329 -59.735 1.00 53.12 120 GLY A O 1
ATOM 968 N N . SER A 1 121 ? 28.558 10.494 -59.913 1.00 58.66 121 SER A N 1
ATOM 969 C CA . SER A 1 121 ? 28.563 9.898 -58.557 1.00 58.66 121 SER A CA 1
ATOM 970 C C . SER A 1 121 ? 28.613 10.957 -57.446 1.00 58.66 121 SER A C 1
ATOM 972 O O . SER A 1 121 ? 27.792 10.963 -56.528 1.00 58.66 121 SER A O 1
ATOM 974 N N . SER A 1 122 ? 29.495 11.953 -57.578 1.00 58.03 122 SER A N 1
ATOM 975 C CA . SER A 1 122 ? 29.579 13.062 -56.615 1.00 58.03 122 SER A CA 1
ATOM 976 C C . SER A 1 122 ? 28.360 13.996 -56.665 1.00 58.03 122 SER A C 1
ATOM 978 O O . SER A 1 122 ? 28.016 14.619 -55.661 1.00 58.03 122 SER A O 1
ATOM 980 N N . ALA A 1 123 ? 27.683 14.091 -57.813 1.00 64.38 123 ALA A N 1
ATOM 981 C CA . ALA A 1 123 ? 26.441 14.844 -57.966 1.00 64.38 123 ALA A CA 1
ATOM 982 C C . ALA A 1 123 ? 25.241 14.118 -57.334 1.00 64.38 123 ALA A C 1
ATOM 984 O O . ALA A 1 123 ? 24.341 14.772 -56.808 1.00 64.38 123 ALA A O 1
ATOM 985 N N . GLN A 1 124 ? 25.232 12.782 -57.366 1.00 73.12 124 GLN A N 1
ATOM 986 C CA . GLN A 1 124 ? 24.223 11.968 -56.690 1.00 73.12 124 GLN A CA 1
ATOM 987 C C . GLN A 1 124 ? 24.380 12.060 -55.168 1.00 73.12 124 GLN A C 1
ATOM 989 O O . GLN A 1 124 ? 23.425 12.410 -54.489 1.00 73.12 124 GLN A O 1
ATOM 994 N N . ILE A 1 125 ? 25.602 11.911 -54.646 1.00 73.69 125 ILE A N 1
ATOM 995 C CA . ILE A 1 125 ? 25.879 12.035 -53.203 1.00 73.69 125 ILE A CA 1
ATOM 996 C C . ILE A 1 125 ? 25.481 13.419 -52.665 1.00 73.69 125 ILE A C 1
ATOM 998 O O . ILE A 1 125 ? 24.948 13.529 -51.564 1.00 73.69 125 ILE A O 1
ATOM 1002 N N . ARG A 1 126 ? 25.705 14.495 -53.434 1.00 76.25 126 ARG A N 1
ATOM 1003 C CA . ARG A 1 126 ? 25.254 15.845 -53.049 1.00 76.25 126 ARG A CA 1
ATOM 1004 C C . ARG A 1 126 ? 23.730 15.951 -52.984 1.00 76.25 126 ARG A C 1
ATOM 1006 O O . ARG A 1 126 ? 23.226 16.530 -52.029 1.00 76.25 126 ARG A O 1
ATOM 1013 N N . ARG A 1 127 ? 23.012 15.368 -53.952 1.00 78.75 127 ARG A N 1
ATOM 1014 C CA . ARG A 1 127 ? 21.541 15.318 -53.936 1.00 78.75 127 ARG A CA 1
ATOM 1015 C C . ARG A 1 127 ? 21.021 14.526 -52.741 1.00 78.75 127 ARG A C 1
ATOM 1017 O O . ARG A 1 127 ? 20.192 15.046 -52.005 1.00 78.75 127 ARG A O 1
ATOM 1024 N N . ASP A 1 128 ? 21.584 13.350 -52.484 1.00 76.19 128 ASP A N 1
ATOM 1025 C CA . ASP A 1 128 ? 21.193 12.506 -51.352 1.00 76.19 128 ASP A CA 1
ATOM 1026 C C . ASP A 1 128 ? 21.460 13.218 -50.005 1.00 76.19 128 ASP A C 1
ATOM 1028 O O . ASP A 1 128 ? 20.643 13.165 -49.085 1.00 76.19 128 ASP A O 1
ATOM 1032 N N . LEU A 1 129 ? 22.571 13.961 -49.890 1.00 81.19 129 LEU A N 1
ATOM 1033 C CA . LEU A 1 129 ? 22.870 14.792 -48.716 1.00 81.19 129 LEU A CA 1
ATOM 1034 C C . LEU A 1 129 ? 21.872 15.941 -48.534 1.00 81.19 129 LEU A C 1
ATOM 1036 O O . LEU A 1 129 ? 21.490 16.243 -47.402 1.00 81.19 129 LEU A O 1
ATOM 1040 N N . ASP A 1 130 ? 21.456 16.594 -49.616 1.00 87.38 130 ASP A N 1
ATOM 1041 C CA . ASP A 1 130 ? 20.488 17.688 -49.547 1.00 87.38 130 ASP A CA 1
ATOM 1042 C C . ASP A 1 130 ? 19.075 17.178 -49.223 1.00 87.38 130 ASP A C 1
ATOM 1044 O O . ASP A 1 130 ? 18.375 17.791 -48.413 1.00 87.38 130 ASP A O 1
ATOM 1048 N N . GLU A 1 131 ? 18.690 16.006 -49.730 1.00 85.06 131 GLU A N 1
ATOM 1049 C CA . GLU A 1 131 ? 17.457 15.317 -49.332 1.00 85.06 131 GLU A CA 1
ATOM 1050 C C . GLU A 1 131 ? 17.475 14.937 -47.844 1.00 85.06 131 GLU A C 1
ATOM 1052 O O . GLU A 1 131 ? 16.506 15.199 -47.123 1.00 85.06 131 GLU A O 1
ATOM 1057 N N . CYS A 1 132 ? 18.605 14.428 -47.343 1.00 87.69 132 CYS A N 1
ATOM 1058 C CA . CYS A 1 132 ? 18.790 14.137 -45.920 1.00 87.69 132 CYS A CA 1
ATOM 1059 C C . CYS A 1 132 ? 18.670 15.399 -45.052 1.00 87.69 132 CYS A C 1
ATOM 1061 O O . CYS A 1 132 ? 17.987 15.383 -44.028 1.00 87.69 132 CYS A O 1
ATOM 1063 N N . LYS A 1 133 ? 19.262 16.527 -45.467 1.00 91.25 133 LYS A N 1
ATOM 1064 C CA . LYS A 1 133 ? 19.107 17.810 -44.755 1.00 91.25 133 LYS A CA 1
ATOM 1065 C C . LYS A 1 133 ? 17.648 18.260 -44.700 1.00 91.25 133 LYS A C 1
ATOM 1067 O O . LYS A 1 133 ? 17.194 18.730 -43.656 1.00 91.25 133 LYS A O 1
ATOM 1072 N N . VAL A 1 134 ? 16.904 18.114 -45.798 1.00 91.88 134 VAL A N 1
ATOM 1073 C CA . VAL A 1 134 ? 15.474 18.454 -45.844 1.00 91.88 134 VAL A CA 1
ATOM 1074 C C . VAL A 1 134 ? 14.668 17.545 -44.915 1.00 91.88 134 VAL A C 1
ATOM 1076 O O . VAL A 1 134 ? 13.809 18.037 -44.180 1.00 91.88 134 VAL A O 1
ATOM 1079 N N . ALA A 1 135 ? 14.957 16.243 -44.895 1.00 91.44 135 ALA A N 1
ATOM 1080 C CA . ALA A 1 135 ? 14.306 15.295 -43.995 1.00 91.44 135 ALA A CA 1
ATOM 1081 C C . ALA A 1 135 ? 14.585 15.620 -42.517 1.00 91.44 135 ALA A C 1
ATOM 1083 O O . ALA A 1 135 ? 13.652 15.672 -41.715 1.00 91.44 135 ALA A O 1
ATOM 1084 N N . ILE A 1 136 ? 15.838 15.935 -42.172 1.00 92.12 136 ILE A N 1
ATOM 1085 C CA . ILE A 1 136 ? 16.236 16.356 -40.819 1.00 92.12 136 ILE A CA 1
ATOM 1086 C C . ILE A 1 136 ? 15.496 17.633 -40.408 1.00 92.12 136 ILE A C 1
ATOM 1088 O O . ILE A 1 136 ? 14.988 17.719 -39.289 1.00 92.12 136 ILE A O 1
ATOM 1092 N N . LYS A 1 137 ? 15.371 18.611 -41.313 1.00 93.44 137 LYS A N 1
ATOM 1093 C CA . LYS A 1 137 ? 14.644 19.855 -41.036 1.00 93.44 137 LYS A CA 1
ATOM 1094 C C . LYS A 1 137 ? 13.159 19.600 -40.752 1.00 93.44 137 LYS A C 1
ATOM 1096 O O . LYS A 1 137 ? 12.642 20.083 -39.748 1.00 93.44 137 LYS A O 1
ATOM 1101 N N . LYS A 1 138 ? 12.492 18.783 -41.575 1.00 94.38 138 LYS A N 1
ATOM 1102 C CA . LYS A 1 138 ? 11.081 18.403 -41.368 1.00 94.38 138 LYS A CA 1
ATOM 1103 C C . LYS A 1 138 ? 10.870 17.635 -40.063 1.00 94.38 138 LYS A C 1
ATOM 1105 O O . LYS A 1 138 ? 9.859 17.826 -39.385 1.00 94.38 138 LYS A O 1
ATOM 1110 N N . LEU A 1 139 ? 11.823 16.780 -39.696 1.00 94.44 139 LEU A N 1
ATOM 1111 C CA . LEU A 1 139 ? 11.789 16.060 -38.428 1.00 94.44 139 LEU A CA 1
ATOM 1112 C C . LEU A 1 139 ? 11.909 17.027 -37.240 1.00 94.44 139 LEU A C 1
ATOM 1114 O O . LEU A 1 139 ? 11.108 16.946 -36.313 1.00 94.44 139 LEU A O 1
ATOM 1118 N N . ALA A 1 140 ? 12.842 17.980 -37.290 1.00 94.81 140 ALA A N 1
ATOM 1119 C CA . ALA A 1 140 ? 13.009 18.997 -36.249 1.00 94.81 140 ALA A CA 1
ATOM 1120 C C . ALA A 1 140 ? 11.762 19.889 -36.082 1.00 94.81 140 ALA A C 1
ATOM 1122 O O . ALA A 1 140 ? 11.354 20.195 -34.956 1.00 94.81 140 ALA A O 1
ATOM 1123 N N . GLU A 1 141 ? 11.118 20.263 -37.191 1.00 94.56 141 GLU A N 1
ATOM 1124 C CA . GLU A 1 141 ? 9.842 20.990 -37.187 1.00 94.56 141 GLU A CA 1
ATOM 1125 C C . GLU A 1 141 ? 8.732 20.149 -36.535 1.00 94.56 141 GLU A C 1
ATOM 1127 O O . GLU A 1 141 ? 8.044 20.625 -35.632 1.00 94.56 141 GLU A O 1
ATOM 1132 N N . SER A 1 142 ? 8.623 18.868 -36.902 1.00 94.94 142 SER A N 1
ATOM 1133 C CA . SER A 1 142 ? 7.629 17.944 -36.335 1.00 94.94 142 SER A CA 1
ATOM 1134 C C . SER A 1 142 ? 7.816 17.738 -34.827 1.00 94.94 142 SER A C 1
ATOM 1136 O O . SER A 1 142 ? 6.844 17.776 -34.072 1.00 94.94 142 SER A O 1
ATOM 1138 N N . VAL A 1 143 ? 9.061 17.578 -34.363 1.00 95.88 143 VAL A N 1
ATOM 1139 C CA . VAL A 1 143 ? 9.391 17.448 -32.932 1.00 95.88 143 VAL A CA 1
ATOM 1140 C C . VAL A 1 143 ? 9.017 18.717 -32.168 1.00 95.88 143 VAL A C 1
ATOM 1142 O O . VAL A 1 143 ? 8.424 18.636 -31.092 1.00 95.88 143 VAL A O 1
ATOM 1145 N N . THR A 1 144 ? 9.290 19.892 -32.739 1.00 95.56 144 THR A N 1
ATOM 1146 C CA . THR A 1 144 ? 8.881 21.178 -32.154 1.00 95.56 144 THR A CA 1
ATOM 1147 C C . THR A 1 144 ? 7.361 21.280 -32.023 1.00 95.56 144 THR A C 1
ATOM 1149 O O . THR A 1 144 ? 6.855 21.691 -30.978 1.00 95.56 144 THR A O 1
ATOM 1152 N N . THR A 1 145 ? 6.607 20.866 -33.045 1.00 96.00 145 THR A N 1
ATOM 1153 C CA . THR A 1 145 ? 5.140 20.841 -32.987 1.00 96.00 145 THR A CA 1
ATOM 1154 C C . THR A 1 145 ? 4.633 19.910 -31.889 1.00 96.00 145 THR A C 1
ATOM 1156 O O . THR A 1 145 ? 3.780 20.317 -31.102 1.00 96.00 145 THR A O 1
ATOM 1159 N N . VAL A 1 146 ? 5.172 18.690 -31.793 1.00 96.44 146 VAL A N 1
ATOM 1160 C CA . VAL A 1 146 ? 4.784 17.722 -30.753 1.00 96.44 146 VAL A CA 1
ATOM 1161 C C . VAL A 1 146 ? 5.074 18.269 -29.359 1.00 96.44 146 VAL A C 1
ATOM 1163 O O . VAL A 1 146 ? 4.192 18.224 -28.502 1.00 96.44 146 VAL A O 1
ATOM 1166 N N . LYS A 1 147 ? 6.262 18.851 -29.146 1.00 96.75 147 LYS A N 1
ATOM 1167 C CA . LYS A 1 147 ? 6.621 19.515 -27.886 1.00 96.75 147 LYS A CA 1
ATOM 1168 C C . LYS A 1 147 ? 5.589 20.584 -27.514 1.00 96.75 147 LYS A C 1
ATOM 1170 O O . LYS A 1 147 ? 5.031 20.536 -26.426 1.00 96.75 147 LYS A O 1
ATOM 1175 N N . ASN A 1 148 ? 5.271 21.491 -28.437 1.00 95.50 148 ASN A N 1
ATOM 1176 C CA . ASN A 1 148 ? 4.321 22.577 -28.183 1.00 95.50 148 ASN A CA 1
ATOM 1177 C C . ASN A 1 148 ? 2.904 22.066 -27.861 1.00 95.50 148 ASN A C 1
ATOM 1179 O O . ASN A 1 148 ? 2.200 22.663 -27.046 1.00 95.50 148 ASN A O 1
ATOM 1183 N N . VAL A 1 149 ? 2.463 20.976 -28.498 1.00 96.19 149 VAL A N 1
ATOM 1184 C CA . VAL A 1 149 ? 1.165 20.345 -28.203 1.00 96.19 149 VAL A CA 1
ATOM 1185 C C . VAL A 1 149 ? 1.168 19.702 -26.815 1.00 96.19 149 VAL A C 1
ATOM 1187 O O . VAL A 1 149 ? 0.186 19.841 -26.084 1.00 96.19 149 VAL A O 1
ATOM 1190 N N . LEU A 1 150 ? 2.255 19.025 -26.440 1.00 94.94 150 LEU A N 1
ATOM 1191 C CA . LEU A 1 150 ? 2.412 18.431 -25.112 1.00 94.94 150 LEU A CA 1
ATOM 1192 C C . LEU A 1 150 ? 2.456 19.502 -24.020 1.00 94.94 150 LEU A C 1
ATOM 1194 O O . LEU A 1 150 ? 1.698 19.393 -23.061 1.00 94.94 150 LEU A O 1
ATOM 1198 N N . ASP A 1 151 ? 3.243 20.564 -24.198 1.00 94.50 151 ASP A N 1
ATOM 1199 C CA . ASP A 1 151 ? 3.339 21.676 -23.243 1.00 94.50 151 ASP A CA 1
ATOM 1200 C C . ASP A 1 151 ? 1.968 22.334 -23.000 1.00 94.50 151 ASP A C 1
ATOM 1202 O O . ASP A 1 151 ? 1.590 22.607 -21.856 1.00 94.50 151 ASP A O 1
ATOM 1206 N N . ARG A 1 152 ? 1.170 22.528 -24.063 1.00 94.12 152 ARG A N 1
ATOM 1207 C CA . ARG A 1 152 ? -0.216 23.017 -23.943 1.00 94.12 152 ARG A CA 1
ATOM 1208 C C . ARG A 1 152 ? -1.102 22.044 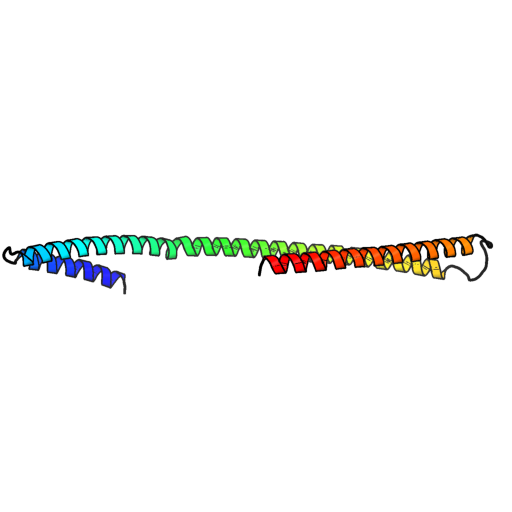-23.171 1.00 94.12 152 ARG A C 1
ATOM 1210 O O . ARG A 1 152 ? -1.753 22.465 -22.223 1.00 94.12 152 ARG A O 1
ATOM 1217 N N . LYS A 1 153 ? -1.091 20.752 -23.519 1.00 93.44 153 LYS A N 1
ATOM 1218 C CA . LYS A 1 153 ? -1.889 19.737 -22.808 1.00 93.44 153 LYS A CA 1
ATOM 1219 C C . LYS A 1 153 ? -1.526 19.642 -21.326 1.00 93.44 153 LYS A C 1
ATOM 1221 O O . LYS A 1 153 ? -2.420 19.546 -20.495 1.00 93.44 153 LYS A O 1
ATOM 1226 N N . ILE A 1 154 ? -0.237 19.691 -20.994 1.00 92.12 154 ILE A N 1
ATOM 1227 C CA . ILE A 1 154 ? 0.244 19.683 -19.606 1.00 92.12 154 ILE A CA 1
ATOM 1228 C C . ILE A 1 154 ? -0.270 20.918 -18.861 1.00 92.12 154 ILE A C 1
ATOM 1230 O O . ILE A 1 154 ? -0.751 20.801 -17.735 1.00 92.12 154 ILE A O 1
ATOM 1234 N N . THR A 1 155 ? -0.211 22.093 -19.492 1.00 91.25 155 THR A N 1
ATOM 1235 C CA . THR A 1 155 ? -0.722 23.343 -18.910 1.00 91.25 155 THR A CA 1
ATOM 1236 C C . THR A 1 155 ? -2.232 23.280 -18.670 1.00 91.25 155 THR A C 1
ATOM 1238 O O . THR A 1 155 ? -2.695 23.666 -17.597 1.00 91.25 155 THR A O 1
ATOM 1241 N N . ASP A 1 156 ? -2.998 22.772 -19.637 1.00 91.75 156 ASP A N 1
ATOM 1242 C CA . ASP A 1 156 ? -4.455 22.649 -19.542 1.00 91.75 156 ASP A CA 1
ATOM 1243 C C . ASP A 1 156 ? -4.879 21.665 -18.444 1.00 91.75 156 ASP A C 1
ATOM 1245 O O . ASP A 1 156 ? -5.783 21.966 -17.667 1.00 91.75 156 ASP A O 1
ATOM 1249 N N . GLU A 1 157 ? -4.214 20.512 -18.333 1.00 87.56 157 GLU A N 1
ATOM 1250 C CA . GLU A 1 157 ? -4.488 19.542 -17.266 1.00 87.56 157 GLU A CA 1
ATOM 1251 C C . GLU A 1 157 ? -4.068 20.077 -15.891 1.00 87.56 157 GLU A C 1
ATOM 1253 O O . GLU A 1 157 ? -4.813 19.936 -14.923 1.00 87.56 157 GLU A O 1
ATOM 1258 N N . SER A 1 158 ? -2.944 20.793 -15.803 1.00 82.19 158 SER A N 1
ATOM 1259 C CA . SER A 1 158 ? -2.507 21.429 -14.550 1.00 82.19 158 SER A CA 1
ATOM 1260 C C . SER A 1 158 ? -3.501 22.486 -14.048 1.00 82.19 158 SER A C 1
ATOM 1262 O O . SER A 1 158 ? -3.650 22.657 -12.843 1.00 82.19 158 SER A O 1
ATOM 1264 N N . ARG A 1 159 ? -4.219 23.171 -14.951 1.00 81.44 159 ARG A N 1
ATOM 1265 C CA . ARG A 1 159 ? -5.284 24.135 -14.606 1.00 81.44 159 ARG A CA 1
ATOM 1266 C C . ARG A 1 159 ? -6.612 23.498 -14.197 1.00 81.44 159 ARG A C 1
ATOM 1268 O O . ARG A 1 159 ? -7.449 24.199 -13.648 1.00 81.44 159 ARG A O 1
ATOM 1275 N N . LYS A 1 160 ? -6.853 22.224 -14.516 1.00 75.88 160 LYS A N 1
ATOM 1276 C CA . LYS A 1 160 ? -8.083 21.513 -14.116 1.00 75.88 160 LYS A CA 1
ATOM 1277 C C . LYS A 1 160 ? -7.977 20.869 -12.734 1.00 75.88 160 LYS A C 1
ATOM 1279 O O . LYS A 1 160 ? -9.002 20.541 -12.148 1.00 75.88 160 LYS A O 1
ATOM 1284 N N . VAL A 1 161 ? -6.753 20.620 -12.268 1.00 68.44 161 VAL A N 1
ATOM 1285 C CA . VAL A 1 161 ? -6.466 19.909 -11.011 1.00 68.44 161 VAL A CA 1
ATOM 1286 C C . VAL A 1 161 ? -6.148 20.872 -9.853 1.00 68.44 161 VAL A C 1
ATOM 1288 O O . VAL A 1 161 ? -6.201 20.453 -8.699 1.00 68.44 161 VAL A O 1
ATOM 1291 N N . GLY A 1 162 ? -5.851 22.146 -10.140 1.00 51.50 162 GLY A N 1
ATOM 1292 C CA . GLY A 1 162 ? -5.751 23.233 -9.152 1.00 51.50 162 GLY A CA 1
ATOM 1293 C C . GLY A 1 162 ? -6.995 24.106 -9.143 1.00 51.50 162 GLY A C 1
ATOM 1294 O O . GLY A 1 162 ? -7.385 24.536 -8.037 1.00 51.50 162 GLY A O 1
#

InterPro domains:
  IPR029512 Coiled-coil domain-containing protein 154 [PTHR35153] (7-159)

pLDDT: mean 87.49, std 14.14, range [45.25, 98.25]

Sequence (162 aa):
MYVAAMRRLTHDRREISQQIASLDESADVAKLKDQLNRLGGVHGDMEKAQERIRDKVEKQIPKDLNELSAKADNIRHQLNARIDKEEEERFLAIKELQEAFQQLQSRSSSFPANDQFGPGSSAQIRRDLDECKVAIKKLAESVTTVKNVLDRKITDESR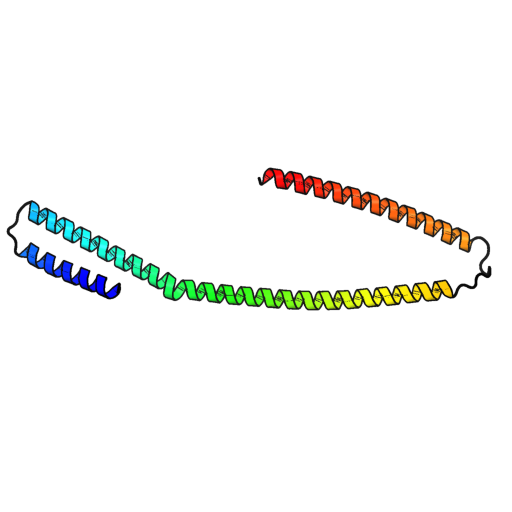KVG

Foldseek 3Di:
DVVVVLVVLVVVLVVQVVVLVPDDDDPVSVVVVVVSVVVVVVSVVVVVVVVVVCCCVVPVVVVVVVVVVVVVVVVVVVVVVVVVVVVVVVVVVVVVVVVVVVVVVVVVVPDDPDQPDDDPPVVVVVVVVVVVVVVVVVVVVVVVVVVVVVVVVVVVVVVVVD

Secondary structure (DSSP, 8-state):
-HHHHHHHHHHHHHHHHHHHHTSPP-HHHHHHHHHHHHHHHHHHHHHHHHHHHHHIIIIIHHHHHHHHHHHHHHHHHHHHHHHHHHHHHHHHHHHHHHHHHHHHHHHHHTS-SS--S-TTHHHHHHHHHHHHHHHHHHHHHHHHHHHHHHHHHHHHHHHHH-

Organism: Ancylostoma caninum (NCBI:txid29170)

Radius of gyration: 42.31 Å; chains: 1; bounding box: 76×33×116 Å